Protein AF-A0A962Z5W7-F1 (afdb_monomer_lite)

Structure (mmCIF, N/CA/C/O backbone):
data_AF-A0A962Z5W7-F1
#
_entry.id   AF-A0A962Z5W7-F1
#
loop_
_atom_site.group_PDB
_atom_site.id
_atom_site.type_symbol
_atom_site.label_atom_id
_atom_site.label_alt_id
_atom_site.label_comp_id
_atom_site.label_asym_id
_atom_site.label_entity_id
_atom_site.label_seq_id
_atom_site.pdbx_PDB_ins_code
_atom_site.Cartn_x
_atom_site.Cartn_y
_atom_site.Cartn_z
_atom_site.occupancy
_atom_site.B_iso_or_equiv
_atom_site.auth_seq_id
_atom_site.auth_comp_id
_atom_site.auth_asym_id
_atom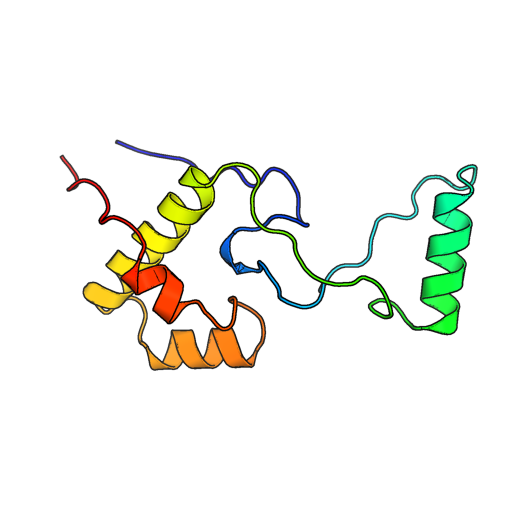_site.auth_atom_id
_atom_site.pdbx_PDB_model_num
ATOM 1 N N . GLU A 1 1 ? -1.595 10.048 22.065 1.00 69.62 1 GLU A N 1
ATOM 2 C CA . GLU A 1 1 ? -0.217 9.962 21.522 1.00 69.62 1 GLU A CA 1
ATOM 3 C C . GLU A 1 1 ? -0.259 10.137 20.011 1.00 69.62 1 GLU A C 1
ATOM 5 O O . GLU A 1 1 ? -1.093 9.502 19.378 1.00 69.62 1 GLU A O 1
ATOM 10 N N . THR A 1 2 ? 0.611 10.959 19.425 1.00 81.69 2 THR A N 1
ATOM 11 C CA . THR A 1 2 ? 0.702 11.100 17.960 1.00 81.69 2 THR A CA 1
ATOM 12 C C . THR A 1 2 ? 1.742 10.125 17.415 1.00 81.69 2 THR A C 1
ATOM 14 O O . THR A 1 2 ? 2.882 10.124 17.877 1.00 81.69 2 THR A O 1
ATOM 17 N N . ARG A 1 3 ? 1.367 9.298 16.433 1.00 83.88 3 ARG A N 1
ATOM 18 C CA . ARG A 1 3 ? 2.261 8.335 15.765 1.00 83.88 3 ARG A CA 1
ATOM 19 C C . ARG A 1 3 ? 2.386 8.686 14.283 1.00 83.88 3 ARG A C 1
ATOM 21 O O . ARG A 1 3 ? 1.429 9.160 13.681 1.00 83.88 3 ARG A O 1
ATOM 28 N N . MET A 1 4 ? 3.560 8.455 13.696 1.00 85.75 4 MET A N 1
ATOM 29 C CA . MET A 1 4 ? 3.822 8.687 12.271 1.00 85.75 4 MET A CA 1
ATOM 30 C C . MET A 1 4 ? 3.967 7.352 11.543 1.00 85.75 4 MET A C 1
ATOM 32 O O . MET A 1 4 ? 4.676 6.466 12.019 1.00 85.75 4 MET A O 1
ATOM 36 N N . ILE A 1 5 ? 3.340 7.233 10.371 1.00 85.88 5 ILE A N 1
ATOM 37 C CA . ILE A 1 5 ? 3.574 6.108 9.466 1.00 85.88 5 ILE A CA 1
ATOM 38 C C . ILE A 1 5 ? 4.899 6.304 8.725 1.00 85.88 5 ILE A C 1
ATOM 40 O O . ILE A 1 5 ? 5.118 7.308 8.043 1.00 85.88 5 ILE A O 1
ATOM 44 N N . HIS A 1 6 ? 5.805 5.345 8.862 1.00 83.50 6 HIS A N 1
ATOM 45 C CA . HIS A 1 6 ? 7.080 5.369 8.168 1.00 83.50 6 HIS A CA 1
ATOM 46 C C . HIS A 1 6 ? 6.968 4.646 6.825 1.00 83.50 6 HIS A C 1
ATOM 48 O O . HIS A 1 6 ? 6.896 3.424 6.751 1.00 83.50 6 HIS A O 1
ATOM 54 N N . ASN A 1 7 ? 7.018 5.418 5.742 1.00 82.56 7 ASN A N 1
ATOM 55 C CA . ASN A 1 7 ? 6.995 4.906 4.378 1.00 82.56 7 ASN A CA 1
ATOM 56 C C . ASN A 1 7 ? 8.433 4.763 3.850 1.00 82.56 7 ASN A C 1
ATOM 58 O O . ASN A 1 7 ? 8.907 5.625 3.114 1.00 82.56 7 ASN A O 1
ATOM 62 N N . THR A 1 8 ? 9.147 3.687 4.220 1.00 70.25 8 THR A N 1
ATOM 63 C CA . THR A 1 8 ? 10.589 3.532 3.911 1.00 70.25 8 THR A CA 1
ATOM 64 C C . THR A 1 8 ? 10.902 3.632 2.419 1.00 70.25 8 THR A C 1
ATOM 66 O O . THR A 1 8 ? 11.867 4.276 2.013 1.00 70.25 8 THR A O 1
ATOM 69 N N . ARG A 1 9 ? 10.120 2.945 1.577 1.00 84.06 9 ARG A N 1
ATOM 70 C CA . ARG A 1 9 ? 10.298 2.922 0.119 1.00 84.06 9 ARG A CA 1
ATOM 71 C C . ARG A 1 9 ? 8.947 2.884 -0.575 1.00 84.06 9 ARG A C 1
ATOM 73 O O . ARG A 1 9 ? 8.022 2.214 -0.118 1.00 84.06 9 ARG A O 1
ATOM 80 N N . ARG A 1 10 ? 8.865 3.486 -1.768 1.00 89.31 10 ARG A N 1
ATOM 81 C CA . ARG A 1 10 ? 7.651 3.421 -2.602 1.00 89.31 10 ARG A CA 1
ATOM 82 C C . ARG A 1 10 ? 7.222 1.980 -2.898 1.00 89.31 10 ARG A C 1
ATOM 84 O O . ARG A 1 10 ? 6.038 1.717 -2.991 1.00 89.31 10 ARG A O 1
ATOM 91 N N . LYS A 1 11 ? 8.156 1.027 -2.991 1.00 92.00 11 LYS A N 1
ATOM 92 C CA . LYS A 1 11 ? 7.843 -0.387 -3.273 1.00 92.00 11 LYS A CA 1
ATOM 93 C C . LYS A 1 11 ? 7.150 -1.119 -2.114 1.00 92.00 11 LYS A C 1
ATOM 95 O O . LYS A 1 11 ? 6.599 -2.186 -2.349 1.00 92.00 11 LYS A O 1
ATOM 100 N N . THR A 1 12 ? 7.194 -0.574 -0.899 1.00 94.00 12 THR A N 1
ATOM 101 C CA . THR A 1 12 ? 6.753 -1.252 0.329 1.00 94.00 12 THR A CA 1
ATOM 102 C C . THR A 1 12 ? 5.610 -0.529 1.040 1.00 94.00 12 THR A C 1
ATOM 104 O O . THR A 1 12 ? 5.498 -0.625 2.256 1.00 94.00 12 THR A O 1
ATOM 107 N N . GLN A 1 13 ? 4.789 0.243 0.316 1.00 94.62 13 GLN A N 1
ATOM 108 C CA . GLN A 1 13 ? 3.635 0.923 0.921 1.00 94.62 13 GLN A CA 1
ATOM 109 C C . GLN A 1 13 ? 2.639 -0.117 1.465 1.00 94.62 13 GLN A C 1
ATOM 111 O O . GLN A 1 13 ? 2.188 -0.954 0.675 1.00 94.62 13 GLN A O 1
ATOM 116 N N . PRO A 1 14 ? 2.263 -0.066 2.758 1.00 94.75 14 PRO A N 1
ATOM 117 C CA . PRO A 1 14 ? 1.449 -1.110 3.379 1.00 94.75 14 PRO A CA 1
ATOM 118 C C . PRO A 1 14 ? 0.149 -1.427 2.633 1.00 94.75 14 PRO A C 1
ATOM 120 O O . PRO A 1 14 ? -0.176 -2.595 2.407 1.00 94.75 14 PRO A O 1
ATOM 123 N N . TRP A 1 15 ? -0.549 -0.388 2.172 1.00 95.94 15 TRP A N 1
ATOM 124 C CA . TRP A 1 15 ? -1.844 -0.504 1.505 1.00 95.94 15 TRP A CA 1
ATOM 125 C C . TRP A 1 15 ? -1.775 -0.981 0.055 1.00 95.94 15 TRP A C 1
ATOM 127 O O . TRP A 1 15 ? -2.805 -1.369 -0.480 1.00 95.94 15 TRP A O 1
ATOM 137 N N . LYS A 1 16 ? -0.598 -0.993 -0.585 1.00 96.81 16 LYS A N 1
ATOM 138 C CA . LYS A 1 16 ? -0.443 -1.450 -1.980 1.00 96.81 16 LYS A CA 1
ATOM 139 C C . LYS A 1 16 ? 0.161 -2.840 -2.117 1.00 96.81 16 LYS A C 1
ATOM 141 O O . LYS A 1 16 ? 0.322 -3.308 -3.237 1.00 96.81 16 LYS A O 1
ATOM 146 N N . SER A 1 17 ? 0.508 -3.503 -1.015 1.00 95.88 17 SER A N 1
ATOM 147 C CA . SER A 1 17 ? 1.140 -4.828 -1.018 1.00 95.88 17 SER A CA 1
ATOM 148 C C . SER A 1 17 ? 0.433 -5.808 -1.965 1.00 95.88 17 SER A C 1
ATOM 150 O O . SER A 1 17 ? -0.776 -5.990 -1.882 1.00 95.88 17 SER A O 1
ATOM 152 N N . GLY A 1 18 ? 1.188 -6.437 -2.872 1.00 96.25 18 GLY A N 1
ATOM 153 C CA . GLY A 1 18 ? 0.654 -7.391 -3.850 1.00 96.25 18 GLY A CA 1
ATOM 154 C C . GLY A 1 18 ? 0.080 -6.776 -5.133 1.00 96.25 18 GLY A C 1
ATOM 155 O O . GLY A 1 18 ? -0.007 -7.484 -6.133 1.00 96.25 18 GLY A O 1
ATOM 156 N N . LEU A 1 19 ? -0.226 -5.475 -5.163 1.00 97.44 19 LEU A N 1
ATOM 157 C CA . LEU A 1 19 ? -0.718 -4.810 -6.373 1.00 97.44 19 LEU A CA 1
ATOM 158 C C . LEU A 1 19 ? 0.382 -4.656 -7.438 1.00 97.44 19 LEU A C 1
ATOM 160 O O . LEU A 1 19 ? 1.570 -4.625 -7.092 1.00 97.44 19 LEU A O 1
ATOM 164 N N . PRO A 1 20 ? 0.029 -4.525 -8.729 1.00 96.50 20 PRO A N 1
ATOM 165 C CA . PRO A 1 20 ? 0.978 -4.154 -9.775 1.00 96.50 20 PRO A CA 1
ATOM 166 C C . PRO A 1 20 ? 1.644 -2.806 -9.485 1.00 96.50 20 PRO A C 1
ATOM 168 O O . PRO A 1 20 ? 1.010 -1.876 -8.993 1.00 96.50 20 PRO 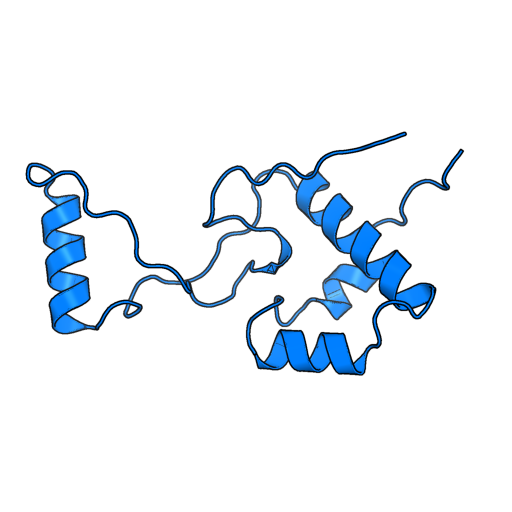A O 1
ATOM 171 N N . VAL A 1 21 ? 2.936 -2.688 -9.793 1.00 95.19 21 VAL A N 1
ATOM 172 C CA . VAL A 1 21 ? 3.682 -1.436 -9.606 1.00 95.19 21 VAL A CA 1
ATOM 173 C C . VAL A 1 21 ? 3.156 -0.335 -10.535 1.00 95.19 21 VAL A C 1
ATOM 175 O O . VAL A 1 21 ? 3.194 -0.482 -11.754 1.00 95.19 21 VAL A O 1
ATOM 178 N N . ASP A 1 22 ? 2.756 0.802 -9.956 1.00 93.19 22 ASP A N 1
ATOM 179 C CA . ASP A 1 22 ? 2.185 1.954 -10.679 1.00 93.19 22 ASP A CA 1
ATOM 180 C C . ASP A 1 22 ? 3.186 3.076 -10.990 1.00 93.19 22 ASP A C 1
ATOM 182 O O . ASP A 1 22 ? 2.816 4.179 -11.401 1.00 93.19 22 ASP A O 1
ATOM 186 N N . PHE A 1 23 ? 4.476 2.822 -10.768 1.00 91.12 23 PHE A N 1
ATOM 187 C CA . PHE A 1 23 ? 5.506 3.846 -10.847 1.00 91.12 23 PHE A CA 1
ATOM 188 C C . PHE A 1 23 ? 6.644 3.477 -11.767 1.00 91.12 23 PHE A C 1
ATOM 190 O O . PHE A 1 23 ? 7.053 2.324 -11.847 1.00 91.12 23 PHE A O 1
ATOM 197 N N . VAL A 1 24 ? 7.196 4.495 -12.419 1.00 88.75 24 VAL A N 1
ATOM 198 C CA . VAL A 1 24 ? 8.378 4.347 -13.260 1.00 88.75 24 VAL A CA 1
ATOM 199 C C . VAL A 1 24 ? 9.613 4.384 -12.355 1.00 88.75 24 VAL A C 1
ATOM 201 O O . VAL A 1 24 ? 9.811 5.377 -11.648 1.00 88.75 24 VAL A O 1
ATOM 204 N N . PRO A 1 25 ? 10.434 3.318 -12.316 1.00 87.19 25 PRO A N 1
ATOM 205 C CA . PRO A 1 25 ? 11.693 3.346 -11.586 1.00 87.19 25 PRO A CA 1
ATOM 206 C C . PRO A 1 25 ? 12.631 4.417 -12.143 1.00 87.19 25 PRO A C 1
ATOM 208 O O . PRO A 1 25 ? 12.651 4.681 -13.343 1.00 87.19 25 PRO A O 1
ATOM 211 N N . ALA A 1 26 ? 13.433 5.005 -11.263 1.00 83.88 26 ALA A N 1
ATOM 212 C CA . ALA A 1 26 ? 14.469 5.950 -11.647 1.00 83.88 26 ALA A CA 1
ATOM 213 C C . ALA A 1 26 ? 15.559 5.264 -12.496 1.00 83.88 26 ALA A C 1
ATOM 215 O O . ALA A 1 26 ? 16.084 4.219 -12.111 1.00 83.88 26 ALA A O 1
ATOM 216 N N . GLU A 1 27 ? 15.932 5.882 -13.617 1.00 81.88 27 GLU A N 1
ATOM 217 C CA . GLU A 1 27 ? 16.988 5.430 -14.541 1.00 81.88 27 GLU A CA 1
ATOM 218 C C . GLU A 1 27 ? 18.167 6.423 -14.530 1.00 81.88 27 GLU A C 1
ATOM 220 O O . GLU A 1 27 ? 18.710 6.803 -15.561 1.00 81.88 27 GLU A O 1
ATOM 225 N N . ASN A 1 28 ? 18.542 6.900 -13.342 1.00 80.19 28 ASN A N 1
ATOM 226 C CA . ASN A 1 28 ? 19.353 8.116 -13.198 1.00 80.19 28 ASN A CA 1
ATOM 227 C C . ASN A 1 28 ? 20.866 7.897 -13.386 1.00 80.19 28 ASN A C 1
ATOM 229 O O . ASN A 1 28 ? 21.629 8.856 -13.310 1.00 80.19 28 ASN A O 1
ATOM 233 N N . ASN A 1 29 ? 21.320 6.653 -13.581 1.00 84.62 29 ASN A N 1
ATOM 234 C CA . ASN A 1 29 ? 22.739 6.327 -13.724 1.00 84.62 29 ASN A CA 1
ATOM 235 C C . ASN A 1 29 ? 23.023 5.700 -15.101 1.00 84.62 29 ASN A C 1
ATOM 237 O O . ASN A 1 29 ? 22.840 4.489 -15.255 1.00 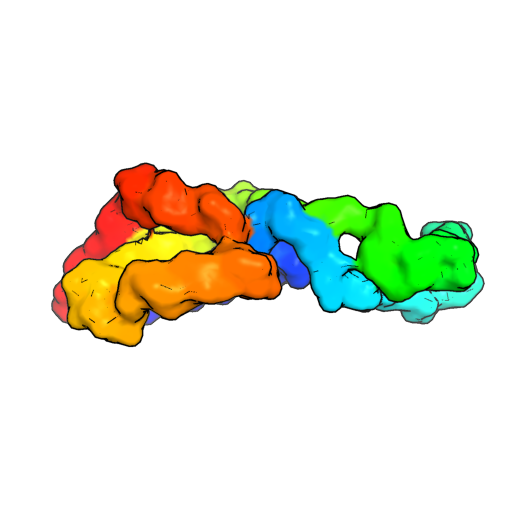84.62 29 ASN A O 1
ATOM 241 N N . PRO A 1 30 ? 23.519 6.479 -16.081 1.00 80.44 30 PRO A N 1
ATOM 242 C CA . PRO A 1 30 ? 23.773 5.990 -17.436 1.00 80.44 30 PRO A CA 1
ATOM 243 C C . PRO A 1 30 ? 24.935 4.991 -17.524 1.00 80.44 30 PRO A C 1
ATOM 245 O O . PRO A 1 30 ? 25.082 4.338 -18.552 1.00 80.44 30 PRO A O 1
ATOM 248 N N . TYR A 1 31 ? 25.737 4.845 -16.465 1.00 87.12 31 TYR A N 1
ATOM 249 C CA . TYR A 1 31 ? 26.869 3.916 -16.403 1.00 87.12 31 TYR A CA 1
ATOM 250 C C . TYR A 1 31 ? 26.527 2.589 -15.712 1.00 87.12 31 TYR A C 1
ATOM 252 O O . TYR A 1 31 ? 27.389 1.725 -15.568 1.00 87.12 31 TYR A O 1
ATOM 260 N N . SER A 1 32 ? 25.286 2.410 -15.248 1.00 90.38 32 SER A N 1
ATOM 261 C CA . SER A 1 32 ? 24.858 1.163 -14.617 1.00 90.38 32 SER A CA 1
ATOM 262 C C . SER A 1 32 ? 24.298 0.191 -15.661 1.00 90.38 32 SER A C 1
ATOM 264 O O . SER A 1 32 ? 23.308 0.528 -16.315 1.00 90.38 32 SER A O 1
ATOM 266 N N . PRO A 1 33 ? 24.810 -1.053 -15.754 1.00 90.75 33 PRO A N 1
ATOM 267 C CA . PRO A 1 33 ? 24.199 -2.089 -16.590 1.00 90.75 33 PRO A CA 1
ATOM 268 C C . PRO A 1 33 ? 22.710 -2.302 -16.277 1.00 90.75 33 PRO A C 1
ATOM 270 O O . PRO A 1 33 ? 21.908 -2.562 -17.172 1.00 90.75 33 PRO A O 1
ATOM 273 N N . LEU A 1 34 ? 22.312 -2.116 -15.012 1.00 90.31 34 LEU A N 1
ATOM 274 C CA . LEU A 1 34 ? 20.915 -2.212 -14.594 1.00 90.31 34 LEU A CA 1
ATOM 275 C C . LEU A 1 34 ? 20.040 -1.121 -15.229 1.00 90.31 34 LEU A C 1
ATOM 277 O O . LEU A 1 34 ? 18.891 -1.391 -15.573 1.00 90.31 34 LEU A O 1
ATOM 281 N N . ALA A 1 35 ? 20.567 0.093 -15.413 1.00 90.56 35 ALA A N 1
ATOM 282 C CA . ALA A 1 35 ? 19.830 1.182 -16.049 1.00 90.56 35 ALA A CA 1
ATOM 283 C C . ALA A 1 35 ? 19.575 0.893 -17.534 1.00 90.56 35 ALA A C 1
ATOM 285 O O . ALA A 1 35 ? 18.468 1.125 -18.013 1.00 90.56 35 ALA A O 1
ATOM 286 N N . TRP A 1 36 ? 20.543 0.306 -18.247 1.00 90.31 36 TRP A N 1
ATOM 287 C CA . TRP A 1 36 ? 20.348 -0.123 -19.638 1.00 90.31 36 TRP A CA 1
ATOM 288 C C . TRP A 1 36 ? 19.316 -1.244 -19.761 1.00 90.31 36 TRP A C 1
ATOM 290 O O . TRP A 1 36 ? 18.461 -1.196 -20.645 1.00 90.31 36 TRP A O 1
ATOM 300 N N . ILE A 1 37 ? 19.334 -2.215 -18.841 1.00 92.44 37 ILE A N 1
ATOM 301 C CA . ILE A 1 37 ? 18.315 -3.273 -18.780 1.00 92.44 37 ILE A CA 1
ATOM 302 C C . ILE A 1 37 ? 16.925 -2.667 -18.539 1.00 92.44 37 ILE A C 1
ATOM 304 O O . ILE A 1 37 ? 15.970 -3.016 -19.233 1.00 92.44 37 ILE A O 1
ATOM 308 N N . MET A 1 38 ? 16.797 -1.733 -17.590 1.00 91.75 38 MET A N 1
ATOM 309 C CA . MET A 1 38 ? 15.523 -1.067 -17.290 1.00 91.75 38 MET A CA 1
ATOM 310 C C . MET A 1 38 ? 15.019 -0.216 -18.458 1.00 91.75 38 MET A C 1
ATOM 312 O O . MET A 1 38 ? 13.826 -0.265 -18.769 1.00 91.75 38 MET A O 1
ATOM 316 N N . PHE A 1 39 ? 15.924 0.480 -19.147 1.00 90.69 39 PHE A N 1
ATOM 317 C CA . PHE A 1 39 ? 15.623 1.230 -20.361 1.00 90.69 39 PHE A CA 1
ATOM 318 C C . PHE A 1 39 ? 15.097 0.311 -21.473 1.00 90.69 39 PHE A C 1
ATOM 320 O O . PHE A 1 39 ? 14.047 0.582 -22.060 1.00 90.69 39 PHE A O 1
ATOM 327 N N . ALA A 1 40 ? 15.790 -0.803 -21.737 1.00 92.81 40 ALA A N 1
ATOM 328 C CA . ALA A 1 40 ? 15.384 -1.782 -22.742 1.00 92.81 40 ALA A CA 1
ATOM 329 C C . ALA A 1 40 ? 14.021 -2.405 -22.400 1.00 92.81 40 ALA A C 1
ATOM 331 O O . ALA A 1 40 ? 13.126 -2.425 -23.247 1.00 92.81 40 ALA A O 1
ATOM 332 N N . ARG A 1 41 ? 13.815 -2.817 -21.138 1.00 94.50 41 ARG A N 1
ATOM 333 C CA . ARG A 1 41 ? 12.517 -3.287 -20.625 1.00 94.50 41 ARG A CA 1
ATOM 334 C C . ARG A 1 41 ? 11.418 -2.261 -20.902 1.00 94.50 41 ARG A C 1
ATOM 336 O O . ARG A 1 41 ? 10.380 -2.630 -21.442 1.00 94.50 41 ARG A O 1
ATOM 343 N N . ARG A 1 42 ? 11.644 -0.980 -20.579 1.00 93.38 42 ARG A N 1
ATOM 344 C CA . ARG A 1 42 ? 10.666 0.091 -20.822 1.00 93.38 42 ARG A CA 1
ATOM 345 C C . ARG A 1 42 ? 10.334 0.242 -22.307 1.00 93.38 42 ARG A C 1
ATOM 347 O O . ARG A 1 42 ? 9.175 0.458 -22.645 1.00 93.38 42 ARG A O 1
ATOM 354 N N . LYS A 1 43 ? 11.333 0.154 -23.192 1.00 92.94 43 LYS A N 1
ATOM 355 C CA . LYS A 1 43 ? 11.138 0.317 -24.641 1.00 92.94 43 LYS A CA 1
ATOM 356 C C . LYS A 1 43 ? 10.362 -0.848 -25.263 1.00 92.94 43 LYS A C 1
ATOM 358 O O . LYS A 1 43 ? 9.580 -0.607 -26.176 1.00 92.94 43 LYS A O 1
ATOM 363 N N . LEU A 1 44 ? 10.567 -2.069 -24.768 1.00 95.50 44 LEU A N 1
ATOM 364 C CA . LEU A 1 44 ? 9.936 -3.286 -25.293 1.00 95.50 44 LEU A CA 1
ATOM 365 C C . LEU A 1 44 ? 8.555 -3.568 -24.685 1.00 95.50 44 LEU A C 1
ATOM 367 O O . LEU A 1 44 ? 7.645 -3.965 -25.402 1.00 95.50 44 LEU A O 1
ATOM 371 N N . PHE A 1 45 ? 8.390 -3.358 -23.377 1.00 94.31 45 PHE A N 1
ATOM 372 C CA . PHE A 1 45 ? 7.191 -3.758 -22.625 1.00 94.31 45 PHE A CA 1
ATOM 373 C C . PHE A 1 45 ? 6.383 -2.569 -22.080 1.00 94.31 45 PHE A C 1
ATOM 375 O O . PHE A 1 45 ? 5.414 -2.753 -21.344 1.00 94.31 45 PHE A O 1
ATOM 382 N N . GLY A 1 46 ? 6.780 -1.338 -22.411 1.00 92.31 46 GLY A N 1
ATOM 383 C CA . GLY A 1 46 ? 6.152 -0.117 -21.914 1.00 92.31 46 GLY A CA 1
ATOM 384 C C . GLY A 1 46 ? 6.591 0.274 -20.492 1.00 92.31 46 GLY A C 1
ATOM 385 O O . GLY A 1 46 ? 7.375 -0.426 -19.842 1.00 92.31 46 GLY A O 1
ATOM 386 N N . PRO A 1 47 ? 6.092 1.412 -19.970 1.00 90.94 47 PRO A N 1
ATOM 387 C CA . PRO A 1 47 ? 6.520 1.971 -18.683 1.00 90.94 47 PRO A CA 1
ATOM 388 C C . PRO A 1 47 ? 6.377 0.984 -17.519 1.00 90.94 47 PRO A C 1
ATOM 390 O O . PRO A 1 47 ? 7.329 0.827 -16.748 1.00 90.94 47 PRO A O 1
ATOM 393 N N . TYR A 1 48 ? 5.262 0.250 -17.457 1.00 92.06 48 TYR A N 1
ATOM 394 C CA . TYR A 1 48 ? 4.905 -0.626 -16.333 1.00 92.06 48 TYR A CA 1
ATOM 395 C C . TYR A 1 48 ? 5.129 -2.128 -16.581 1.00 92.06 48 TYR A C 1
ATOM 397 O O . TYR A 1 48 ? 5.043 -2.928 -15.649 1.00 92.06 48 TYR A O 1
ATOM 405 N N . GLY A 1 49 ? 5.453 -2.538 -17.813 1.00 91.38 49 GLY A N 1
ATOM 406 C CA . GLY A 1 49 ? 5.593 -3.953 -18.163 1.00 91.38 49 GLY A CA 1
ATOM 407 C C . GLY A 1 49 ? 6.746 -4.641 -17.428 1.00 91.38 49 GLY A C 1
ATOM 408 O O . GLY A 1 49 ? 7.855 -4.121 -17.375 1.00 91.38 49 GLY A O 1
ATOM 409 N N . LEU A 1 50 ? 6.511 -5.825 -16.862 1.00 92.25 50 LEU A N 1
ATOM 410 C CA . LEU A 1 50 ? 7.521 -6.604 -16.122 1.00 92.25 50 LEU A CA 1
ATOM 411 C C . LEU A 1 50 ? 8.124 -5.901 -14.880 1.00 92.25 50 LEU A C 1
ATOM 413 O O . LEU A 1 50 ? 9.208 -6.273 -14.435 1.00 92.25 50 LEU A O 1
ATOM 417 N N . LEU A 1 51 ? 7.449 -4.910 -14.281 1.00 92.75 51 LEU A N 1
ATOM 418 C CA . LEU A 1 51 ? 7.892 -4.314 -13.003 1.00 92.75 51 LEU A CA 1
ATOM 419 C C . LEU A 1 51 ? 7.560 -5.173 -11.770 1.00 92.75 51 LEU A C 1
ATOM 421 O O . LEU A 1 51 ? 8.135 -4.973 -10.694 1.00 92.75 51 LEU A O 1
ATOM 425 N N . GLY A 1 52 ? 6.658 -6.142 -11.930 1.00 94.06 52 GLY A N 1
ATOM 426 C CA . GLY A 1 52 ? 6.152 -6.979 -10.849 1.00 94.06 52 GLY A CA 1
ATOM 427 C C . GLY A 1 52 ? 5.191 -6.222 -9.932 1.00 94.06 52 GLY A C 1
ATOM 428 O O . GLY A 1 52 ? 4.487 -5.307 -10.360 1.00 94.06 52 GLY A O 1
ATOM 429 N N . THR A 1 53 ? 5.165 -6.624 -8.664 1.00 96.50 53 THR A N 1
ATOM 430 C CA . THR A 1 53 ? 4.215 -6.125 -7.664 1.00 96.50 53 THR A CA 1
ATOM 431 C C . THR A 1 53 ? 4.900 -5.408 -6.501 1.00 96.50 53 THR A C 1
ATOM 433 O O . THR A 1 53 ? 6.102 -5.584 -6.237 1.00 96.50 53 THR A O 1
ATOM 436 N N . TYR A 1 54 ? 4.124 -4.587 -5.793 1.00 96.00 54 TYR A N 1
ATOM 437 C CA . TYR A 1 54 ? 4.496 -4.034 -4.494 1.00 96.00 54 TYR A CA 1
ATOM 438 C C . TYR A 1 54 ? 4.810 -5.155 -3.506 1.00 96.00 54 TYR A C 1
ATOM 440 O O . TYR A 1 54 ? 4.179 -6.214 -3.496 1.00 96.00 54 TYR A O 1
ATOM 448 N N . LYS A 1 55 ? 5.803 -4.908 -2.658 1.00 94.44 55 LYS A N 1
ATOM 449 C CA . LYS A 1 55 ? 6.227 -5.829 -1.606 1.00 94.44 55 LYS A CA 1
ATOM 450 C C . LYS A 1 55 ? 5.587 -5.428 -0.287 1.00 94.44 55 LYS A C 1
ATOM 452 O O . LYS A 1 55 ? 5.301 -4.255 -0.077 1.00 94.44 55 LYS A O 1
ATOM 457 N N . SER A 1 56 ? 5.416 -6.397 0.600 1.00 93.12 56 SER A N 1
ATOM 458 C CA . SER A 1 56 ? 5.009 -6.126 1.975 1.00 93.12 56 SER A CA 1
ATOM 459 C C . SER A 1 56 ? 6.019 -5.218 2.676 1.00 93.12 56 SER A C 1
ATOM 461 O O . SER A 1 56 ? 7.218 -5.243 2.369 1.00 93.12 56 SER A O 1
ATOM 463 N N . HIS A 1 57 ? 5.528 -4.410 3.614 1.00 92.75 57 HIS A N 1
ATOM 464 C CA . HIS A 1 5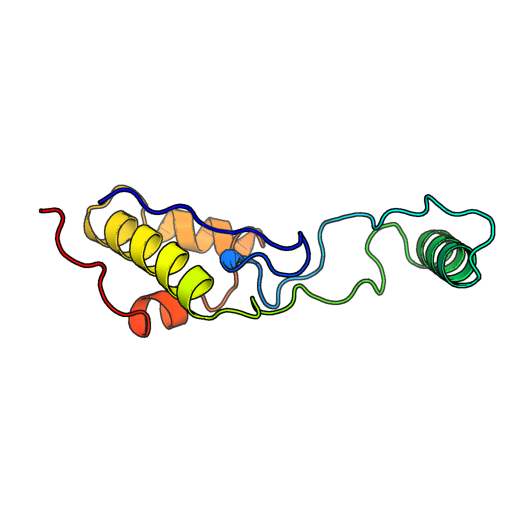7 ? 6.392 -3.596 4.456 1.00 92.75 57 HIS A CA 1
ATOM 465 C C . HIS A 1 57 ? 7.271 -4.504 5.341 1.00 92.75 57 HIS A C 1
ATOM 467 O O . HIS A 1 57 ? 6.760 -5.486 5.879 1.00 92.75 57 HIS A O 1
ATOM 473 N N . PRO A 1 58 ? 8.582 -4.224 5.495 1.00 92.88 58 PRO A N 1
ATOM 474 C CA . PRO A 1 58 ? 9.467 -5.062 6.312 1.00 92.88 58 PRO A CA 1
ATOM 475 C C . PRO A 1 58 ? 9.094 -5.056 7.803 1.00 92.88 58 PRO A C 1
ATOM 477 O O . PRO A 1 58 ? 9.277 -6.055 8.487 1.00 92.88 58 PRO A O 1
ATOM 480 N N . ASP A 1 59 ? 8.555 -3.940 8.296 1.00 93.56 59 ASP A N 1
ATOM 481 C CA . ASP A 1 59 ? 8.001 -3.816 9.648 1.00 93.56 59 ASP A CA 1
ATOM 482 C C . ASP A 1 59 ? 6.472 -3.954 9.619 1.00 93.56 59 ASP A C 1
ATOM 484 O O . ASP A 1 59 ? 5.780 -3.113 9.036 1.00 93.56 59 ASP A O 1
ATOM 488 N N . ARG A 1 60 ? 5.952 -4.995 10.280 1.00 92.75 60 ARG A N 1
ATOM 489 C CA . ARG A 1 60 ? 4.515 -5.288 10.369 1.00 92.75 60 ARG A CA 1
ATOM 490 C C . ARG A 1 60 ? 3.749 -4.245 11.183 1.00 92.75 60 ARG A C 1
ATOM 492 O O . ARG A 1 60 ? 2.562 -4.059 10.938 1.00 92.75 60 ARG A O 1
ATOM 499 N N . ASN A 1 61 ? 4.400 -3.523 12.094 1.00 93.12 61 ASN A N 1
ATOM 500 C CA . ASN A 1 61 ? 3.731 -2.489 12.882 1.00 93.12 61 ASN A CA 1
ATOM 501 C C . ASN A 1 61 ? 3.293 -1.299 12.023 1.00 93.12 61 ASN A C 1
ATOM 503 O O . ASN A 1 61 ? 2.270 -0.696 12.325 1.00 93.12 61 ASN A O 1
ATOM 507 N N . GLN A 1 62 ? 4.001 -0.991 10.929 1.00 93.56 62 GLN A N 1
ATOM 508 C CA . GLN A 1 62 ? 3.571 0.047 9.980 1.00 93.56 62 GLN A CA 1
ATOM 509 C C . GLN A 1 62 ? 2.308 -0.364 9.222 1.00 93.56 62 GLN A C 1
ATOM 511 O O . GLN A 1 62 ? 1.414 0.455 9.014 1.00 93.56 62 GLN A O 1
ATOM 516 N N . GLU A 1 63 ? 2.218 -1.641 8.835 1.00 94.44 63 GLU A N 1
ATOM 517 C CA . GLU A 1 63 ? 1.004 -2.186 8.227 1.00 94.44 63 GLU A CA 1
ATOM 518 C C . GLU A 1 63 ? -0.149 -2.183 9.229 1.00 94.44 63 GLU A C 1
ATOM 520 O O . GLU A 1 63 ? -1.217 -1.663 8.916 1.00 94.44 63 GLU A O 1
ATOM 525 N N . ASN A 1 64 ? 0.094 -2.656 10.452 1.00 95.25 64 ASN A N 1
ATOM 526 C CA . ASN A 1 64 ? -0.917 -2.651 11.501 1.00 95.25 64 ASN A CA 1
ATOM 527 C C . ASN A 1 64 ? -1.389 -1.232 11.845 1.00 95.25 64 ASN A C 1
ATOM 529 O O . ASN A 1 64 ? -2.578 -1.021 12.032 1.00 95.25 64 ASN A O 1
ATOM 533 N N . LEU A 1 65 ? -0.485 -0.249 11.898 1.00 94.75 65 LEU A N 1
ATOM 534 C CA . LEU A 1 65 ? -0.845 1.139 12.183 1.00 94.75 65 LEU A CA 1
ATOM 535 C C . LEU A 1 65 ? -1.740 1.719 11.083 1.00 94.75 65 LEU A C 1
ATOM 537 O O . LEU A 1 65 ? -2.766 2.314 11.394 1.00 94.75 65 LEU A O 1
ATOM 541 N N . PHE A 1 66 ? -1.388 1.524 9.807 1.00 95.31 66 PHE A N 1
ATOM 542 C CA . PHE A 1 66 ? -2.217 1.995 8.694 1.00 95.31 66 PHE A CA 1
ATOM 543 C C . PHE A 1 66 ? -3.604 1.348 8.704 1.00 95.31 66 PHE A C 1
ATOM 545 O O . PHE A 1 66 ? -4.613 2.046 8.636 1.00 95.31 66 PHE A O 1
ATOM 552 N N . PHE A 1 67 ? -3.658 0.016 8.781 1.00 96.88 67 PHE A N 1
ATOM 553 C CA . PHE A 1 67 ? -4.925 -0.706 8.710 1.00 96.88 67 PHE A CA 1
ATOM 554 C C . PHE A 1 67 ? -5.760 -0.551 9.979 1.00 96.88 67 PHE A C 1
ATOM 556 O O . PHE A 1 67 ? -6.977 -0.547 9.873 1.00 96.88 67 PHE A O 1
ATOM 563 N N . GLY A 1 68 ? -5.148 -0.334 11.144 1.00 95.81 68 GLY A N 1
ATOM 564 C CA . GLY A 1 68 ? -5.868 0.049 12.357 1.00 95.81 68 GLY A CA 1
ATOM 565 C C . GLY A 1 68 ? -6.562 1.407 12.210 1.00 95.81 68 GLY A C 1
ATOM 566 O O . GLY A 1 68 ? -7.726 1.533 12.570 1.00 95.81 68 GLY A O 1
ATOM 567 N N . LEU A 1 69 ? -5.891 2.399 11.607 1.00 94.94 69 LEU A N 1
ATOM 568 C CA . LEU A 1 69 ? -6.502 3.707 11.319 1.00 94.94 69 LEU A CA 1
ATOM 569 C C . LEU A 1 69 ? -7.637 3.578 10.298 1.00 94.94 69 LEU A C 1
ATOM 571 O O . LEU A 1 69 ? -8.702 4.159 10.473 1.00 94.94 69 LEU A O 1
ATOM 575 N N . LEU A 1 70 ? -7.426 2.787 9.241 1.00 96.44 70 LEU A N 1
ATOM 576 C CA . LEU A 1 70 ? -8.467 2.522 8.250 1.00 96.44 70 LEU A CA 1
ATOM 577 C C . LEU A 1 70 ? -9.670 1.798 8.873 1.00 96.44 70 LEU A C 1
ATOM 579 O O . LEU A 1 70 ? -10.800 2.155 8.560 1.00 96.44 70 LEU A O 1
ATOM 583 N N . LYS A 1 71 ? -9.433 0.825 9.762 1.00 96.94 71 LYS A N 1
ATOM 584 C CA . LYS A 1 71 ? -10.476 0.097 10.494 1.00 96.94 71 LYS A CA 1
ATOM 585 C C . LYS A 1 71 ? -11.352 1.056 11.291 1.00 96.94 71 LYS A C 1
ATOM 587 O O . LYS A 1 71 ? -12.561 1.054 11.100 1.00 96.94 71 LYS A O 1
ATOM 592 N N . GLU A 1 72 ? -10.740 1.933 12.084 1.00 95.50 72 GLU A N 1
ATOM 593 C CA . GLU A 1 72 ? -11.459 2.954 12.852 1.00 95.50 72 GLU A CA 1
ATOM 594 C C . GLU A 1 72 ? -12.296 3.868 11.940 1.00 95.50 72 GLU A C 1
ATOM 596 O O . GLU A 1 72 ? -13.462 4.135 12.228 1.00 95.50 72 GLU A O 1
ATOM 601 N N . CYS A 1 73 ? -11.734 4.308 10.806 1.00 96.19 73 CYS A N 1
ATOM 602 C CA . CYS A 1 73 ? -12.456 5.123 9.827 1.00 96.19 73 CYS A CA 1
ATOM 603 C C . CYS A 1 73 ? -13.646 4.400 9.179 1.00 96.19 73 CYS A C 1
ATOM 605 O O . CYS A 1 73 ? -14.613 5.060 8.799 1.00 96.19 73 CYS A O 1
ATOM 607 N N . VAL A 1 74 ? -13.580 3.078 9.014 1.00 96.88 74 VAL A N 1
ATOM 608 C CA . VAL A 1 74 ? -14.708 2.282 8.510 1.00 96.88 74 VAL A CA 1
ATOM 609 C C . VAL A 1 74 ? -15.763 2.112 9.604 1.00 96.88 74 VAL A C 1
ATOM 611 O O . VAL A 1 74 ? -16.941 2.365 9.363 1.00 96.88 74 VAL A O 1
ATOM 614 N N . GLU A 1 75 ? -15.349 1.765 10.823 1.00 95.19 75 GLU A N 1
ATOM 615 C CA . GLU A 1 75 ? -16.243 1.554 11.970 1.00 95.19 75 GLU A CA 1
ATOM 616 C C . GLU A 1 75 ? -17.024 2.814 12.361 1.00 95.19 75 GLU A C 1
ATOM 618 O O . GLU A 1 75 ? -18.202 2.734 12.706 1.00 95.19 75 GLU A O 1
ATOM 623 N N . ASN A 1 76 ? -16.394 3.988 12.280 1.00 95.25 76 ASN A N 1
ATOM 624 C CA . ASN A 1 76 ? -17.046 5.263 12.579 1.00 95.25 76 ASN A CA 1
ATOM 625 C C . ASN A 1 76 ? -17.797 5.875 11.378 1.00 95.25 76 ASN A C 1
ATOM 627 O O . ASN A 1 76 ? -18.376 6.954 11.505 1.00 95.25 76 ASN A O 1
ATOM 631 N N . GLY A 1 77 ? -17.794 5.204 10.221 1.00 96.50 77 GLY A N 1
ATOM 632 C CA . GLY A 1 77 ? -18.512 5.626 9.018 1.00 96.50 77 GLY A CA 1
ATOM 633 C C . GLY A 1 77 ? -17.864 6.766 8.223 1.00 96.50 77 GLY A C 1
ATOM 634 O O . GLY A 1 77 ? -18.474 7.251 7.272 1.00 96.50 77 GLY A O 1
ATOM 635 N N . THR A 1 78 ? -16.642 7.196 8.561 1.00 97.38 78 THR A N 1
ATOM 636 C CA . THR A 1 78 ? -15.890 8.193 7.770 1.00 97.38 78 THR A CA 1
ATOM 637 C C . THR A 1 78 ? -15.539 7.656 6.380 1.00 97.38 78 THR A C 1
ATOM 639 O O . THR A 1 78 ? -15.529 8.403 5.402 1.00 97.38 78 THR A O 1
ATOM 642 N N . ILE A 1 79 ? -15.254 6.355 6.286 1.00 97.38 79 ILE A N 1
ATOM 643 C CA . ILE A 1 79 ? -15.020 5.623 5.040 1.00 97.38 79 ILE A CA 1
ATOM 644 C C . ILE A 1 79 ? -16.104 4.558 4.903 1.00 97.38 79 ILE A C 1
ATOM 646 O O . ILE A 1 79 ? -16.245 3.693 5.760 1.00 97.38 79 ILE A O 1
ATOM 650 N N . THR A 1 80 ? -16.863 4.598 3.810 1.00 97.94 80 THR A N 1
ATOM 651 C CA . THR A 1 80 ? -17.869 3.569 3.529 1.00 97.94 80 THR A CA 1
ATOM 652 C C . THR A 1 80 ? -17.219 2.309 2.964 1.00 97.94 80 THR A C 1
ATOM 654 O O . THR A 1 80 ? -16.181 2.368 2.298 1.00 97.94 80 THR A O 1
ATOM 657 N N . GLU A 1 81 ? -17.856 1.154 3.165 1.00 97.00 81 GLU A N 1
ATOM 658 C CA . GLU A 1 81 ? -17.406 -0.083 2.521 1.00 97.00 81 GLU A CA 1
ATOM 659 C C . GLU A 1 81 ? -17.386 0.030 0.995 1.00 97.00 81 GLU A C 1
ATOM 661 O O . GLU A 1 81 ? -16.489 -0.512 0.358 1.00 97.00 81 GLU A O 1
ATOM 666 N N . ASP A 1 82 ? -18.356 0.731 0.405 1.00 98.12 82 ASP A N 1
ATOM 667 C CA . ASP A 1 82 ? -18.442 0.898 -1.046 1.00 98.12 82 ASP A CA 1
ATOM 668 C C . ASP A 1 82 ? -17.275 1.726 -1.587 1.00 98.12 82 ASP A C 1
ATOM 670 O O . ASP A 1 82 ? -16.694 1.365 -2.608 1.00 98.12 82 ASP A O 1
ATOM 674 N N . LEU A 1 83 ? -16.861 2.774 -0.862 1.00 98.12 83 LEU A N 1
ATOM 675 C CA . LEU A 1 83 ? -15.654 3.531 -1.192 1.00 98.12 83 LEU A CA 1
ATOM 676 C C . LEU A 1 83 ? -14.409 2.641 -1.117 1.00 98.12 83 LEU A C 1
ATOM 678 O O . LEU A 1 83 ? -13.539 2.721 -1.984 1.00 98.12 83 LEU A O 1
ATOM 682 N N . LEU A 1 84 ? -14.315 1.779 -0.101 1.00 97.75 84 LEU A N 1
ATOM 683 C CA . LEU A 1 84 ? -13.182 0.867 0.024 1.00 97.75 84 LEU A CA 1
ATOM 684 C C . LEU A 1 84 ? -13.179 -0.192 -1.093 1.00 97.75 84 LEU A C 1
ATOM 686 O O . LEU A 1 84 ? -12.124 -0.460 -1.665 1.00 97.75 84 LEU A O 1
ATOM 690 N N . LYS A 1 85 ? -14.346 -0.738 -1.460 1.00 98.38 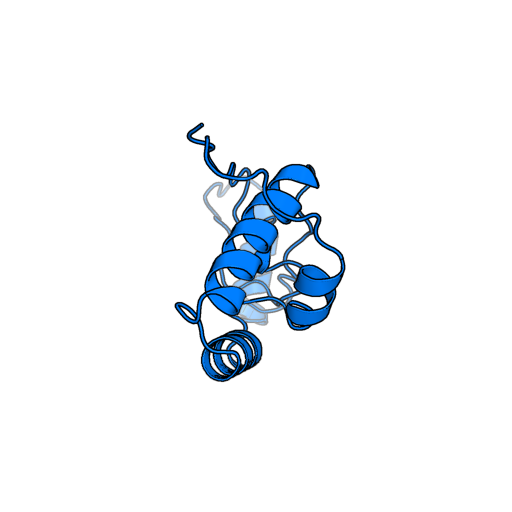85 LYS A N 1
ATOM 691 C CA . LYS A 1 85 ? -14.506 -1.670 -2.591 1.00 98.38 85 LYS A CA 1
ATOM 692 C C . LYS A 1 85 ? -14.101 -1.015 -3.912 1.00 98.38 85 LYS A C 1
ATOM 694 O O . LYS A 1 85 ? -13.349 -1.625 -4.669 1.00 98.38 85 LYS A O 1
ATOM 699 N N . ASP A 1 86 ? -14.522 0.223 -4.167 1.00 98.44 86 ASP A N 1
ATOM 700 C CA . ASP A 1 86 ? -14.110 0.985 -5.353 1.00 98.44 86 ASP A CA 1
ATOM 701 C C . ASP A 1 86 ? -12.593 1.244 -5.360 1.00 98.44 86 ASP A C 1
ATOM 703 O O . ASP A 1 86 ? -11.909 1.013 -6.360 1.00 98.44 86 ASP A O 1
ATOM 707 N N . ALA A 1 87 ? -12.017 1.618 -4.215 1.00 98.06 87 ALA A N 1
ATOM 708 C CA . ALA A 1 87 ? -10.574 1.800 -4.083 1.00 98.06 87 ALA A CA 1
ATOM 709 C C . ALA A 1 87 ? -9.788 0.502 -4.348 1.00 98.06 87 ALA A C 1
ATOM 711 O O . ALA A 1 87 ? -8.695 0.546 -4.922 1.00 98.06 87 ALA A O 1
ATOM 712 N N . MET A 1 88 ? -10.328 -0.656 -3.961 1.00 98.06 88 MET A N 1
ATOM 713 C CA . MET A 1 88 ? -9.748 -1.962 -4.285 1.00 98.06 88 MET A CA 1
ATOM 714 C C . MET A 1 88 ? -9.852 -2.255 -5.785 1.00 98.06 88 MET A C 1
ATOM 716 O O . MET A 1 88 ? -8.838 -2.567 -6.403 1.00 98.06 88 MET A O 1
ATOM 720 N N . GLN A 1 89 ? -11.032 -2.077 -6.391 1.00 98.00 89 GLN A N 1
ATOM 721 C CA . GLN A 1 89 ? -11.257 -2.285 -7.830 1.00 98.00 89 GLN A CA 1
ATOM 722 C C . GLN A 1 89 ? -10.309 -1.445 -8.701 1.00 98.00 89 GLN A C 1
ATOM 724 O O . GLN A 1 89 ? -9.823 -1.913 -9.731 1.00 98.00 89 GLN A O 1
ATOM 729 N N . ASN A 1 90 ? -9.990 -0.227 -8.260 1.00 97.88 90 ASN A N 1
ATOM 730 C CA . ASN A 1 90 ? -9.078 0.683 -8.951 1.00 97.88 90 ASN A CA 1
ATOM 731 C C . ASN A 1 90 ? -7.588 0.471 -8.609 1.00 97.88 90 ASN A C 1
ATOM 733 O O . ASN A 1 90 ? -6.741 1.250 -9.047 1.00 97.88 90 ASN A O 1
ATOM 737 N N . ASN A 1 91 ? -7.222 -0.579 -7.861 1.00 97.44 91 ASN A N 1
ATOM 738 C CA . ASN A 1 91 ? -5.851 -0.837 -7.392 1.00 97.44 91 ASN A CA 1
ATOM 739 C C . ASN A 1 91 ? -5.247 0.315 -6.559 1.00 97.44 91 ASN A C 1
ATOM 741 O O . ASN A 1 91 ? -4.031 0.542 -6.559 1.00 97.44 91 ASN A O 1
ATOM 745 N N . PHE A 1 92 ? -6.072 1.068 -5.834 1.00 97.06 92 PHE A N 1
ATOM 746 C CA . PHE A 1 92 ? -5.579 2.056 -4.874 1.00 97.06 92 PHE A CA 1
ATOM 747 C C . PHE A 1 92 ? -5.218 1.398 -3.546 1.00 97.06 92 PHE A C 1
ATOM 749 O O . PHE A 1 92 ? -4.225 1.793 -2.929 1.00 97.06 92 PHE A O 1
ATOM 756 N N . VAL A 1 93 ? -5.969 0.364 -3.159 1.00 97.50 93 VAL A N 1
ATOM 757 C CA . VAL A 1 93 ? -5.752 -0.452 -1.960 1.00 97.50 93 VAL A CA 1
ATOM 758 C C . VAL A 1 93 ? -5.730 -1.934 -2.350 1.00 97.50 93 VAL A C 1
ATOM 760 O O . VAL A 1 93 ? -6.384 -2.349 -3.302 1.00 97.50 93 VAL A O 1
ATOM 763 N N . ARG A 1 94 ? -4.924 -2.736 -1.649 1.00 97.81 94 ARG A N 1
ATOM 764 C CA . ARG A 1 94 ? -4.791 -4.187 -1.841 1.00 97.81 94 ARG A CA 1
ATOM 765 C C . ARG A 1 94 ? -6.148 -4.903 -1.785 1.00 97.81 94 ARG A C 1
ATOM 767 O O . ARG A 1 94 ? -6.999 -4.563 -0.970 1.00 97.81 94 ARG A O 1
ATOM 774 N N . HIS A 1 95 ? -6.327 -5.922 -2.624 1.00 98.12 95 HIS A N 1
ATOM 775 C CA . HIS A 1 95 ? -7.605 -6.636 -2.769 1.00 98.12 95 HIS A CA 1
ATOM 776 C C . HIS A 1 95 ? -7.991 -7.519 -1.573 1.00 98.12 95 HIS A C 1
ATOM 778 O O . HIS A 1 95 ? -9.130 -7.957 -1.490 1.00 98.12 95 HIS A O 1
ATOM 784 N N . ASP A 1 96 ? -7.079 -7.754 -0.637 1.00 97.44 96 ASP A N 1
ATOM 785 C CA . ASP A 1 96 ? -7.347 -8.426 0.635 1.00 97.44 96 ASP A CA 1
ATOM 786 C C . ASP A 1 96 ? -7.565 -7.425 1.784 1.00 97.44 96 ASP A C 1
ATOM 788 O O . ASP A 1 96 ? -7.467 -7.796 2.947 1.00 97.44 96 ASP A O 1
ATOM 792 N N . ALA A 1 97 ? -7.845 -6.144 1.495 1.00 97.56 97 ALA A N 1
ATOM 793 C CA . ALA A 1 97 ? -7.987 -5.103 2.518 1.00 97.56 97 ALA A CA 1
ATOM 794 C C . ALA A 1 97 ? -8.947 -5.488 3.650 1.00 97.56 97 ALA A C 1
ATOM 796 O O . ALA A 1 97 ? -8.573 -5.336 4.807 1.00 97.56 97 ALA A O 1
ATOM 797 N N . PHE A 1 98 ? -10.131 -6.024 3.339 1.00 98.00 98 PHE A N 1
ATOM 798 C CA . PHE A 1 98 ? -11.100 -6.453 4.354 1.00 98.00 98 PHE A CA 1
ATOM 799 C C . PHE A 1 98 ? -10.551 -7.571 5.254 1.00 98.00 98 PHE A C 1
ATOM 801 O O . PHE A 1 98 ? -10.643 -7.465 6.472 1.00 98.00 98 PHE A O 1
ATOM 808 N N . GLU A 1 99 ? -9.859 -8.565 4.690 1.00 97.69 99 GLU A N 1
ATOM 809 C CA . GLU A 1 99 ? -9.180 -9.614 5.470 1.00 97.69 99 GLU A CA 1
ATOM 810 C C . GLU A 1 99 ? -8.080 -9.024 6.373 1.00 97.69 99 GLU A C 1
ATOM 812 O O . GLU A 1 99 ? -7.844 -9.480 7.496 1.00 97.69 99 GLU A O 1
ATOM 817 N N . VAL A 1 100 ? -7.388 -7.979 5.898 1.00 96.88 100 VAL A N 1
ATOM 818 C CA . VAL A 1 100 ? -6.405 -7.254 6.710 1.00 96.88 100 VAL A CA 1
ATOM 819 C C . VAL A 1 100 ? -7.079 -6.461 7.837 1.00 96.88 100 VAL A C 1
ATOM 821 O O . VAL A 1 100 ? -6.531 -6.410 8.937 1.00 96.88 100 VAL A O 1
ATOM 824 N N . LEU A 1 101 ? -8.255 -5.875 7.608 1.00 97.12 101 LEU A N 1
ATOM 825 C CA . LEU A 1 101 ? -9.018 -5.164 8.641 1.00 97.12 101 LEU A CA 1
ATOM 826 C C . LEU A 1 101 ? -9.537 -6.112 9.731 1.00 97.12 101 LEU A C 1
ATOM 828 O O . LEU A 1 101 ? -9.532 -5.753 10.906 1.00 97.12 101 LEU A O 1
ATOM 832 N N . GLU A 1 102 ? -9.924 -7.336 9.374 1.00 96.62 102 GLU A N 1
ATOM 833 C CA . GLU A 1 102 ? -10.369 -8.342 10.346 1.00 96.62 102 GLU A CA 1
ATOM 834 C C . GLU A 1 102 ? -9.229 -8.833 11.250 1.00 96.62 102 GLU A C 1
ATOM 836 O O . GLU A 1 102 ? -9.427 -9.057 12.444 1.00 96.62 102 GLU A O 1
ATOM 841 N N . ARG A 1 103 ? -8.014 -8.986 10.702 1.00 96.12 103 ARG A N 1
ATOM 842 C CA . ARG A 1 103 ? -6.857 -9.518 11.448 1.00 96.12 103 ARG A CA 1
ATOM 843 C C . ARG A 1 103 ? -6.075 -8.469 12.241 1.00 96.12 103 ARG A C 1
ATOM 845 O O . ARG A 1 103 ? -5.249 -8.846 13.077 1.00 96.12 103 ARG A O 1
ATOM 852 N N . VAL A 1 104 ? -6.191 -7.187 11.887 1.00 96.31 104 VAL A N 1
ATOM 853 C CA . VAL A 1 104 ? -5.370 -6.131 12.493 1.00 96.31 104 VAL A CA 1
ATOM 854 C C . VAL A 1 104 ? -5.830 -5.885 13.935 1.00 96.31 104 VAL A C 1
ATOM 856 O O . VAL A 1 104 ? -7.037 -5.835 14.181 1.00 96.31 104 VAL A O 1
ATOM 859 N N . PRO A 1 105 ? -4.904 -5.753 14.905 1.00 94.94 105 PRO A N 1
ATOM 860 C CA . PRO A 1 105 ? -5.284 -5.392 16.264 1.00 94.94 105 PRO A CA 1
ATOM 861 C C . PRO A 1 105 ? -5.914 -3.998 16.290 1.00 94.94 105 PRO A C 1
ATOM 863 O O . PRO A 1 105 ? -5.487 -3.107 15.551 1.00 94.94 105 PRO A O 1
ATOM 866 N N 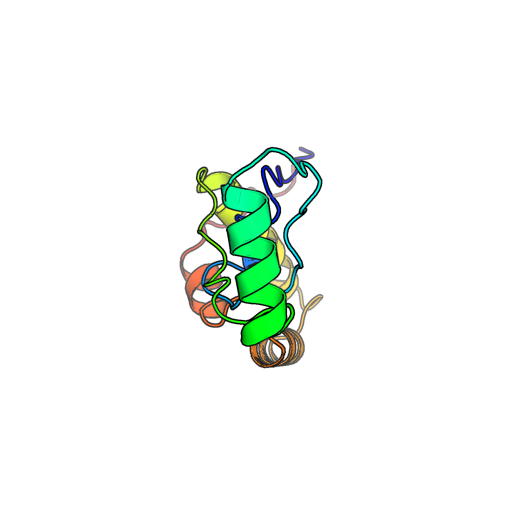. ASP A 1 106 ? -6.888 -3.814 17.178 1.00 92.69 106 ASP A N 1
ATOM 867 C CA . ASP A 1 106 ? -7.511 -2.513 17.399 1.00 92.69 106 ASP A CA 1
ATOM 868 C C . ASP A 1 106 ? -6.471 -1.491 17.854 1.00 92.69 106 ASP A C 1
ATOM 870 O O . ASP A 1 106 ? -5.516 -1.804 18.581 1.00 92.69 106 ASP A O 1
ATOM 874 N N . LEU A 1 107 ? -6.660 -0.244 17.426 1.00 90.56 107 LEU A N 1
ATOM 875 C CA . LEU A 1 107 ? -5.830 0.842 17.911 1.00 90.56 107 LEU A CA 1
ATOM 876 C C . LEU A 1 107 ? -6.064 1.047 19.414 1.00 90.56 107 LEU A C 1
ATOM 878 O O . LEU A 1 107 ? -7.183 0.887 19.910 1.00 90.56 107 LEU A O 1
ATOM 882 N N . PRO A 1 108 ? -5.016 1.418 20.171 1.00 86.00 108 PRO A N 1
ATOM 883 C CA . PRO A 1 108 ? -5.205 1.817 21.554 1.00 86.00 108 PRO A CA 1
ATOM 884 C C . PRO A 1 108 ? -6.164 3.008 21.596 1.00 86.00 108 PRO A C 1
ATOM 886 O O . PRO A 1 108 ? -6.032 3.937 20.797 1.00 86.00 108 PRO A O 1
ATOM 889 N N . LYS A 1 109 ? -7.109 2.989 22.543 1.00 77.75 109 LYS A N 1
ATOM 890 C CA . LYS A 1 109 ? -8.026 4.113 22.747 1.00 77.75 109 LYS A CA 1
ATOM 891 C C . LYS A 1 109 ? -7.220 5.398 22.920 1.00 77.75 109 LYS A C 1
ATOM 893 O O . LYS A 1 109 ? -6.221 5.407 23.644 1.00 77.75 109 LYS A O 1
ATOM 898 N N . ALA A 1 110 ? -7.656 6.464 22.252 1.00 68.06 110 ALA A N 1
ATOM 899 C CA . ALA A 1 110 ? -7.108 7.789 22.494 1.00 68.06 110 ALA A CA 1
ATOM 900 C C . ALA A 1 110 ? -7.243 8.109 23.993 1.00 68.06 110 ALA A C 1
ATOM 902 O O . ALA A 1 110 ? -8.308 7.893 24.575 1.00 68.06 110 ALA A O 1
ATOM 903 N N . ALA A 1 111 ? -6.130 8.520 24.603 1.00 57.78 111 ALA A N 1
ATOM 904 C CA . ALA A 1 111 ? -6.074 8.946 25.999 1.00 57.78 111 ALA A CA 1
ATOM 905 C C . ALA A 1 111 ? -6.798 10.279 26.202 1.00 57.78 111 ALA A C 1
ATOM 907 O O . ALA A 1 111 ? -6.725 11.117 25.271 1.00 57.78 111 ALA A O 1
#

Sequence (111 aa):
ETRMIHNTRRKTQPWKSGLPVDFVPAENNPYSPLAWIMFARRKLFGPYGLLGTYKSHPDRNQENLFFGLLKECVENGTITEDLLKDAMQNNFVRHDAFEVLERVPDLPKAA

Foldseek 3Di:
DDDDQDPPDPLAQLFLAQHQDPDADDLPDPPDPVSVVSVVCCVPQNRRGPPGGRHHHPDVVSNLVVLLVVLVCPVVVVADPVNVVVCCVVSVGPVCSVVSNVPRDHDDPDD

pLDDT: mean 92.23, std 6.92, range [57.78, 98.44]

Radius of gyration: 17.28 Å; chains: 1; bounding box: 45×21×51 Å

Secondary structure (DSSP, 8-state):
---------GGG-GGGTTSBP-SPPP---TT-HHHHHHHHHHHHHTTTTT--BPPPPSSHHHHHHHHHHHHHHHHTTSS-HHHHHHHHHTTSS-TTHHHHHHHSPPPPPP-